Protein AF-A0A0B7C1T7-F1 (afdb_monomer_lite)

Sequence (71 aa):
CPVQWEYGRLNVGYTVVSKRKIAALINNKIVADWDDPRLFTLSGLRRRGIPAEAINKFVAKLGLTGSNMVL

Radius of gyration: 14.99 Å; chains: 1; bounding box: 48×19×32 Å

Secondary structure (DSSP, 8-state):
-PPP-----EE-TT----HHHHHHHHHTTSSSSTT-TTS-SHHHHHHTT--HHHHHHHHHHH---SS-EE-

Organism: NCBI:txid1028688

pLDDT: mean 89.34, std 4.82, range [75.0, 95.19]

Structure (mmCIF, N/CA/C/O backbone):
data_AF-A0A0B7C1T7-F1
#
_entry.id   AF-A0A0B7C1T7-F1
#
loop_
_atom_site.group_PDB
_atom_site.id
_atom_site.type_symbol
_atom_site.label_atom_id
_atom_site.label_alt_id
_atom_site.label_comp_id
_atom_site.label_asym_id
_atom_site.label_entity_id
_atom_site.label_seq_id
_atom_site.pdbx_PDB_ins_code
_atom_site.Cartn_x
_atom_site.Cartn_y
_atom_site.Cartn_z
_atom_site.occupancy
_atom_site.B_iso_or_equiv
_atom_site.auth_seq_id
_atom_site.auth_comp_id
_atom_site.auth_asym_id
_atom_site.auth_atom_id
_atom_site.pdbx_PDB_model_num
ATOM 1 N N . CYS A 1 1 ? 32.701 -6.472 0.985 1.00 77.06 1 CYS A N 1
ATOM 2 C CA . CYS A 1 1 ? 31.701 -5.468 1.407 1.00 77.06 1 CYS A CA 1
ATOM 3 C C . CYS A 1 1 ? 30.632 -5.357 0.324 1.00 77.06 1 CYS A C 1
ATOM 5 O O . CYS A 1 1 ? 31.019 -5.105 -0.812 1.00 77.06 1 CYS A O 1
ATOM 7 N N . PRO A 1 2 ? 29.347 -5.621 0.616 1.00 93.94 2 PRO A N 1
ATOM 8 C CA . PRO A 1 2 ? 28.272 -5.487 -0.368 1.00 93.94 2 PRO A CA 1
ATOM 9 C C . PRO A 1 2 ? 27.977 -4.012 -0.667 1.00 93.94 2 PRO A C 1
ATOM 11 O O . PRO A 1 2 ? 28.227 -3.144 0.168 1.00 93.94 2 PRO A O 1
ATOM 14 N N . VAL A 1 3 ? 27.431 -3.739 -1.851 1.00 94.12 3 VAL A N 1
ATOM 15 C CA . VAL A 1 3 ? 26.985 -2.394 -2.239 1.00 94.12 3 VAL A CA 1
ATOM 16 C C . VAL A 1 3 ? 25.533 -2.209 -1.790 1.00 94.12 3 VAL A C 1
ATOM 18 O O . VAL A 1 3 ? 24.672 -3.008 -2.157 1.00 94.12 3 VAL A O 1
ATOM 21 N N . GLN A 1 4 ? 25.268 -1.174 -0.989 1.00 94.44 4 GLN A N 1
ATOM 22 C CA . GLN A 1 4 ? 23.924 -0.797 -0.545 1.00 94.44 4 GLN A CA 1
ATOM 23 C C . GLN A 1 4 ? 23.311 0.199 -1.530 1.00 94.44 4 GLN A C 1
ATOM 25 O O . GLN A 1 4 ? 23.938 1.196 -1.879 1.00 94.44 4 GLN A O 1
ATOM 30 N N . TRP A 1 5 ? 22.072 -0.064 -1.939 1.00 91.88 5 TRP A N 1
ATOM 31 C CA . TRP A 1 5 ? 21.278 0.836 -2.767 1.00 91.88 5 TRP A CA 1
ATOM 32 C C . TRP A 1 5 ? 20.001 1.203 -2.026 1.00 91.88 5 TRP A C 1
ATOM 34 O O . TRP A 1 5 ? 19.326 0.336 -1.469 1.00 91.88 5 TRP A O 1
ATOM 44 N N . GLU A 1 6 ? 19.668 2.486 -2.041 1.00 92.31 6 GLU A N 1
ATOM 45 C CA . GLU A 1 6 ? 18.445 3.016 -1.452 1.00 92.31 6 GLU A CA 1
ATOM 46 C C . GLU A 1 6 ? 17.556 3.586 -2.550 1.00 92.31 6 GLU A C 1
ATOM 48 O O . GLU A 1 6 ? 18.031 4.063 -3.581 1.00 92.31 6 GLU A O 1
ATOM 53 N N . TYR A 1 7 ? 16.251 3.523 -2.328 1.00 90.62 7 TYR A N 1
ATOM 54 C CA . TYR A 1 7 ? 15.246 4.038 -3.243 1.00 90.62 7 TYR A CA 1
ATOM 55 C C . TYR A 1 7 ? 14.212 4.851 -2.469 1.00 90.62 7 TYR A C 1
ATOM 57 O O . TYR A 1 7 ? 13.985 4.637 -1.273 1.00 90.62 7 TYR A O 1
ATOM 65 N N . GLY A 1 8 ? 13.579 5.791 -3.165 1.00 90.25 8 GLY A N 1
ATOM 66 C CA . GLY A 1 8 ? 12.522 6.624 -2.620 1.00 90.25 8 GLY A CA 1
ATOM 67 C C . GLY A 1 8 ? 11.307 5.795 -2.21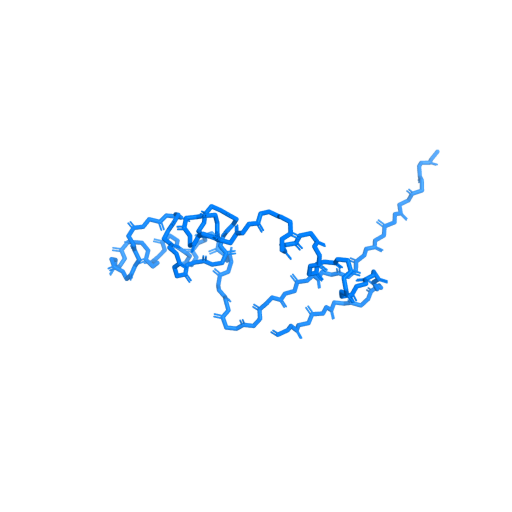9 1.00 90.25 8 GLY A C 1
ATOM 68 O O . GLY A 1 8 ? 10.863 4.905 -2.945 1.00 90.25 8 GLY A O 1
ATOM 69 N N . ARG A 1 9 ? 10.741 6.090 -1.048 1.00 89.38 9 ARG A N 1
ATOM 70 C CA . ARG A 1 9 ? 9.510 5.440 -0.591 1.00 89.38 9 ARG A CA 1
ATOM 7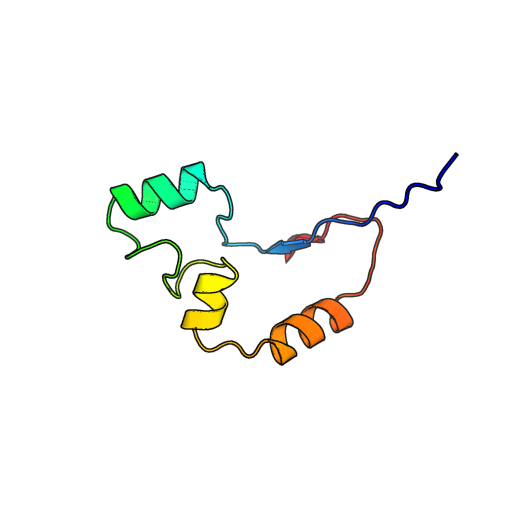1 C C . ARG A 1 9 ? 8.314 5.981 -1.366 1.00 89.38 9 ARG A C 1
ATOM 73 O O . ARG A 1 9 ? 8.196 7.189 -1.572 1.00 89.38 9 ARG A O 1
ATOM 80 N N . LEU A 1 10 ? 7.396 5.083 -1.709 1.00 87.94 10 LEU A N 1
ATOM 81 C CA . LEU A 1 10 ? 6.076 5.419 -2.228 1.00 87.94 10 LEU A CA 1
ATOM 82 C C . LEU A 1 10 ? 5.098 5.576 -1.062 1.00 87.94 10 LEU A C 1
ATOM 84 O O . LEU A 1 10 ? 4.799 4.604 -0.369 1.00 87.94 10 LEU A O 1
ATOM 88 N N . ASN A 1 11 ? 4.576 6.783 -0.873 1.00 87.12 11 ASN A N 1
ATOM 89 C CA . ASN A 1 11 ? 3.471 7.051 0.036 1.00 87.12 11 ASN A CA 1
ATOM 90 C C . ASN A 1 11 ? 2.238 7.453 -0.773 1.00 87.12 11 ASN A C 1
ATOM 92 O O . ASN A 1 11 ? 2.307 8.324 -1.633 1.00 87.12 11 ASN A O 1
ATOM 96 N N . VAL A 1 12 ? 1.102 6.830 -0.475 1.00 84.50 12 VAL A N 1
ATOM 97 C CA . VAL A 1 12 ? -0.179 7.172 -1.099 1.00 84.50 12 VAL A CA 1
ATOM 98 C C . VAL A 1 12 ? -0.965 8.056 -0.134 1.00 84.50 12 VAL A C 1
ATOM 100 O O . VAL A 1 12 ? -1.212 7.676 1.014 1.00 84.50 12 VAL A O 1
ATOM 103 N N . GLY A 1 13 ? -1.337 9.245 -0.583 1.00 83.38 13 GLY A N 1
ATOM 104 C CA . GLY A 1 13 ? -2.152 10.214 0.129 1.00 83.38 13 GLY A CA 1
ATOM 105 C C . GLY A 1 13 ? -3.550 9.683 0.412 1.00 83.38 13 GLY A C 1
ATOM 106 O O . GLY A 1 13 ? -4.016 8.723 -0.197 1.00 83.38 13 GLY A O 1
ATOM 107 N N . TYR A 1 14 ? -4.210 10.280 1.406 1.00 81.75 14 TYR A N 1
ATOM 108 C CA . TYR A 1 14 ? -5.516 9.836 1.918 1.00 81.75 14 TYR A CA 1
ATOM 109 C C . TYR A 1 14 ? -5.551 8.389 2.440 1.00 81.75 14 TYR A C 1
ATOM 111 O O . TYR A 1 14 ? -6.626 7.856 2.714 1.00 81.75 14 TYR A O 1
ATOM 119 N N . THR A 1 15 ? -4.391 7.754 2.634 1.00 86.75 15 THR A N 1
ATOM 120 C CA . THR A 1 15 ? -4.302 6.403 3.189 1.00 86.75 15 THR A CA 1
ATOM 121 C C . THR A 1 15 ? -3.666 6.399 4.569 1.00 86.75 15 THR A C 1
ATOM 123 O O . THR A 1 15 ? -2.848 7.246 4.933 1.00 86.75 15 THR A O 1
ATOM 126 N N . VAL A 1 16 ? -4.048 5.403 5.365 1.00 85.06 16 VAL A N 1
ATOM 127 C CA . VAL A 1 16 ? -3.444 5.133 6.663 1.00 85.06 16 VAL A CA 1
ATOM 128 C C . VAL A 1 16 ? -2.900 3.716 6.632 1.00 85.06 16 VAL A C 1
ATOM 130 O O . VAL A 1 16 ? -3.658 2.755 6.670 1.00 85.06 16 VAL A O 1
ATOM 133 N N . VAL A 1 17 ? -1.575 3.591 6.578 1.00 85.69 17 VAL A N 1
ATOM 134 C CA . VAL A 1 17 ? -0.878 2.291 6.504 1.00 85.69 17 VAL A CA 1
ATOM 135 C C . VAL A 1 17 ? -0.287 1.838 7.843 1.00 85.69 17 VAL A C 1
ATOM 137 O O . VAL A 1 17 ? 0.226 0.729 7.970 1.00 85.69 17 VAL A O 1
ATOM 140 N N . SER A 1 18 ? -0.347 2.680 8.880 1.00 90.12 18 SER A N 1
ATOM 141 C CA . SER A 1 18 ? 0.199 2.332 10.194 1.00 90.12 18 SER A CA 1
ATOM 142 C C . SER A 1 18 ? -0.633 1.237 10.861 1.00 90.12 18 SER A C 1
ATOM 144 O O . SER A 1 18 ? -1.812 1.443 11.149 1.00 90.12 18 SER A O 1
ATOM 146 N N . LYS A 1 19 ? 0.010 0.112 11.204 1.00 89.88 19 LYS A N 1
ATOM 147 C CA . LYS A 1 19 ? -0.621 -1.032 11.885 1.00 89.88 19 LYS A CA 1
ATOM 148 C C . LYS A 1 19 ? -1.415 -0.613 13.129 1.00 89.88 19 LYS A C 1
ATOM 150 O O . LYS A 1 19 ? -2.539 -1.055 13.324 1.00 89.88 19 LYS A O 1
ATOM 155 N N . ARG A 1 20 ? -0.869 0.286 13.953 1.00 92.81 20 ARG A N 1
ATOM 156 C CA . ARG A 1 20 ? -1.554 0.763 15.169 1.00 92.81 20 ARG A CA 1
ATOM 157 C C . ARG A 1 20 ? -2.839 1.528 14.845 1.00 92.81 20 ARG A C 1
ATOM 159 O O . ARG A 1 20 ? -3.845 1.342 15.518 1.00 92.81 20 ARG A O 1
ATOM 166 N N . LYS A 1 21 ? -2.809 2.364 13.803 1.00 91.00 21 LYS A N 1
ATOM 167 C CA . LYS A 1 21 ? -3.972 3.152 13.382 1.00 91.00 21 LYS A CA 1
ATOM 168 C C . LYS A 1 21 ? -5.043 2.271 12.738 1.00 91.00 21 LYS A C 1
ATOM 170 O O . LYS A 1 21 ? -6.210 2.434 13.064 1.00 91.00 21 LYS A O 1
ATOM 175 N N . ILE A 1 22 ? -4.659 1.309 11.897 1.00 91.75 22 ILE A N 1
ATOM 176 C CA . ILE A 1 22 ? -5.611 0.353 11.308 1.00 91.75 22 ILE A CA 1
ATOM 177 C C . ILE A 1 22 ? -6.269 -0.496 12.404 1.00 91.75 22 ILE A C 1
ATOM 179 O O . ILE A 1 22 ? -7.487 -0.630 12.412 1.00 91.75 22 ILE A O 1
ATOM 183 N N . ALA A 1 23 ? -5.499 -0.983 13.383 1.00 92.12 23 ALA A N 1
ATOM 184 C CA . ALA A 1 23 ? -6.057 -1.713 14.521 1.00 92.12 23 ALA A CA 1
ATOM 185 C C . ALA A 1 23 ? -7.084 -0.872 15.301 1.00 92.12 23 ALA A C 1
ATOM 187 O O . ALA A 1 23 ? -8.136 -1.380 15.674 1.00 92.12 23 ALA A O 1
ATOM 188 N N . ALA A 1 24 ? -6.824 0.426 15.492 1.00 93.44 24 ALA A N 1
ATOM 189 C CA . ALA A 1 24 ? -7.796 1.328 16.105 1.00 93.44 24 ALA A CA 1
ATOM 190 C C . ALA A 1 24 ? -9.078 1.481 15.260 1.00 93.44 24 ALA A C 1
ATOM 192 O O . ALA A 1 24 ? -10.167 1.519 15.822 1.00 93.44 24 ALA A O 1
ATOM 193 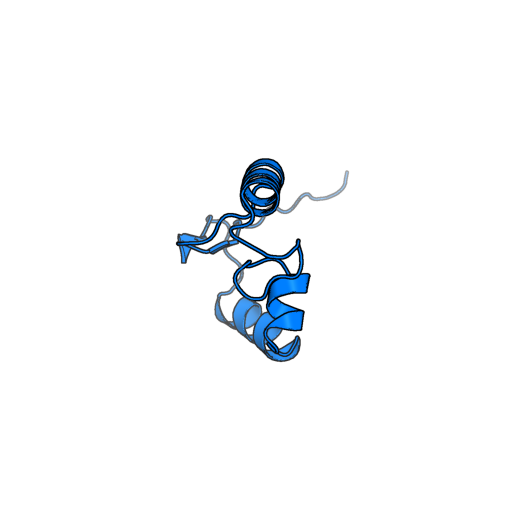N N . LEU A 1 25 ? -8.978 1.523 13.925 1.00 92.38 25 LEU A N 1
ATOM 194 C CA . LEU A 1 25 ? -10.147 1.578 13.032 1.00 92.38 25 LEU A CA 1
ATOM 195 C C . LEU A 1 25 ? -10.998 0.300 13.100 1.00 92.38 25 LEU A C 1
ATOM 197 O O . LEU A 1 25 ? -12.226 0.395 13.099 1.00 92.38 25 LEU A O 1
ATOM 201 N N . ILE A 1 26 ? -10.353 -0.869 13.191 1.00 92.38 26 ILE A N 1
ATOM 202 C CA . ILE A 1 26 ? -11.026 -2.169 13.358 1.00 92.38 2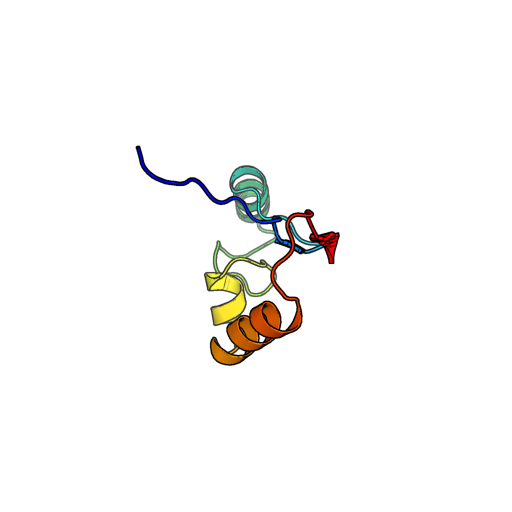6 ILE A CA 1
ATOM 203 C C . ILE A 1 26 ? -11.717 -2.226 14.727 1.00 92.38 26 ILE A C 1
ATOM 205 O O . ILE A 1 26 ? -12.901 -2.542 14.811 1.00 92.38 26 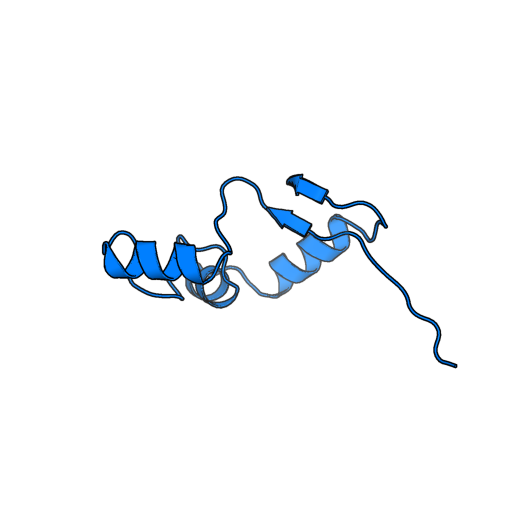ILE A O 1
ATOM 209 N N . ASN A 1 27 ? -11.018 -1.834 15.799 1.00 94.44 27 ASN A N 1
ATOM 210 C CA . ASN A 1 27 ? -11.580 -1.805 17.155 1.00 94.44 27 ASN A CA 1
ATOM 211 C C . ASN A 1 27 ? -12.797 -0.873 17.263 1.00 94.44 27 ASN A C 1
ATOM 213 O O . ASN A 1 27 ? -13.773 -1.204 17.932 1.00 94.44 27 ASN A O 1
ATOM 217 N N . ASN A 1 28 ? -12.763 0.264 16.564 1.00 94.50 28 ASN A N 1
ATOM 218 C CA . ASN A 1 28 ? -13.879 1.208 16.485 1.00 94.50 28 ASN A CA 1
ATOM 219 C C . ASN A 1 28 ? -14.973 0.787 15.483 1.00 94.50 28 ASN A C 1
ATOM 221 O O . ASN A 1 28 ? -15.909 1.550 15.260 1.00 94.50 28 ASN A O 1
ATOM 225 N N . LYS A 1 29 ? -14.870 -0.403 14.868 1.00 91.38 29 LYS A N 1
ATOM 226 C CA . LYS A 1 29 ? -15.823 -0.959 13.888 1.00 91.38 29 LYS A CA 1
ATOM 227 C C . LYS A 1 29 ? -16.086 -0.059 12.669 1.00 91.38 29 LYS A C 1
ATOM 229 O O . LYS A 1 29 ? -17.149 -0.128 12.060 1.00 91.38 29 LYS A O 1
ATOM 234 N N . ILE A 1 30 ? -15.118 0.782 12.297 1.00 91.50 30 ILE A N 1
ATOM 235 C CA . ILE A 1 30 ? -15.199 1.648 11.102 1.00 91.50 30 ILE A CA 1
ATOM 236 C C . ILE A 1 30 ? -14.905 0.836 9.828 1.00 91.50 30 ILE A C 1
ATOM 238 O O . ILE A 1 30 ? -15.445 1.115 8.752 1.00 91.50 30 ILE A O 1
ATOM 242 N N . VAL A 1 31 ? -14.047 -0.174 9.963 1.00 90.94 31 VAL A N 1
ATOM 243 C CA . VAL A 1 31 ? -13.678 -1.149 8.929 1.00 90.94 31 VAL A CA 1
ATOM 244 C C . VAL A 1 31 ? -13.906 -2.557 9.469 1.00 90.94 31 VAL A C 1
ATOM 246 O O . VAL A 1 31 ? -13.803 -2.772 10.678 1.00 90.94 31 VAL A O 1
ATOM 249 N N . ALA A 1 32 ? -14.240 -3.498 8.587 1.00 89.69 32 ALA A N 1
ATOM 250 C CA . ALA A 1 32 ? -14.595 -4.857 8.985 1.00 89.69 32 ALA A CA 1
ATOM 251 C C . ALA A 1 32 ? -13.388 -5.644 9.517 1.00 89.69 32 ALA A C 1
ATOM 253 O O . ALA A 1 32 ? -13.473 -6.261 10.575 1.00 89.69 32 ALA A O 1
ATOM 254 N N . ASP A 1 33 ? -12.273 -5.612 8.787 1.00 90.12 33 ASP A N 1
ATOM 255 C CA . ASP A 1 33 ? -11.043 -6.331 9.119 1.00 90.12 33 ASP A CA 1
ATOM 256 C C . ASP A 1 33 ? -9.851 -5.747 8.327 1.00 90.12 33 ASP A C 1
ATOM 258 O O . ASP A 1 33 ? -9.983 -4.770 7.586 1.00 90.12 33 ASP A O 1
ATOM 262 N N . TRP A 1 34 ? -8.668 -6.345 8.453 1.00 88.62 34 TRP A N 1
ATOM 263 C CA . TRP A 1 34 ? -7.436 -5.983 7.742 1.00 88.62 34 TRP A CA 1
ATOM 264 C C . TRP A 1 34 ? -7.513 -6.083 6.217 1.00 88.62 34 TRP A C 1
ATOM 266 O O . TRP A 1 34 ? -6.692 -5.482 5.514 1.00 88.62 34 TRP A O 1
ATOM 276 N N . ASP A 1 35 ? -8.458 -6.866 5.709 1.00 89.75 35 ASP A N 1
ATOM 277 C CA . ASP A 1 35 ? -8.700 -7.073 4.287 1.00 89.75 35 ASP A CA 1
ATOM 278 C C . ASP A 1 35 ? -9.894 -6.263 3.758 1.00 89.75 35 ASP A C 1
ATOM 280 O O . ASP A 1 35 ? -10.331 -6.482 2.628 1.00 89.75 35 ASP A O 1
ATOM 284 N N . ASP A 1 36 ? -10.408 -5.316 4.548 1.00 91.88 36 ASP A N 1
ATOM 285 C CA . ASP A 1 36 ? -11.490 -4.436 4.125 1.00 91.88 36 ASP A CA 1
ATOM 286 C C . ASP A 1 36 ? -11.088 -3.668 2.843 1.00 91.88 36 ASP A C 1
ATOM 288 O O . ASP A 1 36 ? -10.015 -3.051 2.811 1.00 91.88 36 ASP A O 1
ATOM 292 N N . PRO A 1 37 ? -11.924 -3.654 1.783 1.00 91.06 37 PRO A N 1
ATOM 293 C CA . PRO A 1 37 ? -11.631 -2.965 0.521 1.00 91.06 37 PRO A CA 1
ATOM 294 C C . PRO A 1 37 ? -11.353 -1.458 0.643 1.00 91.06 37 PRO A C 1
ATOM 296 O O . PRO A 1 37 ? -10.835 -0.851 -0.297 1.00 91.06 37 PRO A O 1
ATOM 299 N N . ARG A 1 38 ? -11.722 -0.831 1.769 1.00 89.50 38 ARG A N 1
ATOM 300 C CA . ARG A 1 38 ? -11.445 0.583 2.071 1.00 89.50 38 ARG A CA 1
ATOM 301 C C . ARG A 1 38 ? -9.995 0.814 2.494 1.00 89.50 38 ARG A C 1
ATOM 303 O O . ARG A 1 38 ? -9.501 1.935 2.389 1.00 89.50 38 ARG A O 1
ATOM 310 N N . LEU A 1 39 ? -9.314 -0.224 2.978 1.00 90.50 39 LEU A N 1
ATOM 311 C CA . LEU A 1 39 ? -7.912 -0.153 3.360 1.00 90.50 39 LEU A CA 1
ATOM 312 C C . LEU A 1 39 ? -7.011 -0.331 2.135 1.00 90.50 39 LEU A C 1
ATOM 314 O O . LEU A 1 39 ? -7.207 -1.211 1.302 1.00 90.50 39 LEU A O 1
ATOM 318 N N . PHE A 1 40 ? -5.944 0.464 2.076 1.00 90.94 40 PHE A N 1
ATOM 319 C CA . PHE A 1 40 ? -4.884 0.338 1.070 1.00 90.94 40 PHE A CA 1
ATOM 320 C C . PHE A 1 40 ? -3.821 -0.706 1.463 1.00 90.94 40 PHE A C 1
ATOM 322 O O . PHE A 1 40 ? -2.642 -0.578 1.140 1.00 90.94 40 PHE A O 1
ATOM 329 N N . THR A 1 41 ? -4.226 -1.756 2.183 1.00 90.88 41 THR A N 1
ATOM 330 C CA . THR A 1 41 ? -3.385 -2.939 2.404 1.00 90.88 41 THR A CA 1
ATOM 331 C C . THR A 1 41 ? -3.379 -3.791 1.136 1.00 90.88 41 THR A C 1
ATOM 333 O O . THR A 1 41 ? -4.350 -3.792 0.385 1.00 90.88 41 THR A O 1
ATOM 336 N N . LEU A 1 42 ? -2.319 -4.565 0.883 1.00 89.94 42 LEU A N 1
ATOM 337 C CA . LEU A 1 42 ? -2.296 -5.464 -0.283 1.00 89.94 42 LEU A CA 1
ATOM 338 C C . LEU A 1 42 ? -3.476 -6.453 -0.268 1.00 89.94 42 LEU A C 1
ATOM 340 O O . LEU A 1 42 ? -4.081 -6.704 -1.308 1.00 89.94 42 LEU A O 1
ATOM 344 N N . SER A 1 43 ? -3.851 -6.957 0.912 1.00 90.75 43 SER A N 1
ATOM 345 C CA . SER A 1 43 ? -5.032 -7.810 1.086 1.00 90.75 43 SER A CA 1
ATOM 346 C C . SER A 1 43 ? -6.338 -7.071 0.783 1.00 90.75 43 SER A C 1
ATOM 348 O O . SER A 1 43 ? -7.180 -7.622 0.078 1.00 90.75 43 SER A O 1
ATOM 350 N N . GLY A 1 44 ? -6.483 -5.823 1.245 1.00 91.31 44 GLY A N 1
ATOM 351 C CA . GLY A 1 44 ? -7.645 -4.976 0.963 1.00 91.31 44 GLY A CA 1
ATOM 352 C C . GLY A 1 44 ? -7.774 -4.635 -0.519 1.00 91.31 44 GLY A C 1
ATOM 353 O O . GLY A 1 44 ? -8.842 -4.799 -1.101 1.00 91.31 44 GLY A O 1
ATOM 354 N N . LEU A 1 45 ? -6.669 -4.280 -1.182 1.00 92.25 45 LEU A N 1
ATOM 355 C CA . LEU A 1 45 ? -6.637 -4.036 -2.629 1.00 92.25 45 LEU A CA 1
ATOM 356 C C . LEU A 1 45 ? -6.986 -5.299 -3.428 1.00 92.25 45 LEU A C 1
ATOM 358 O O . LEU A 1 45 ? -7.724 -5.221 -4.412 1.00 92.25 45 LEU A O 1
ATOM 362 N N . ARG A 1 46 ? -6.527 -6.472 -2.974 1.00 93.06 46 ARG A N 1
ATOM 363 C CA . ARG A 1 46 ? -6.912 -7.755 -3.573 1.00 93.06 46 ARG A CA 1
ATOM 364 C C . ARG A 1 46 ? -8.405 -8.029 -3.392 1.00 93.06 46 ARG A C 1
ATOM 366 O O . ARG A 1 46 ? -9.066 -8.390 -4.360 1.00 93.06 46 ARG A O 1
ATOM 373 N N . ARG A 1 47 ? -8.954 -7.823 -2.187 1.00 93.75 47 ARG A N 1
ATOM 374 C CA . ARG A 1 47 ? -10.391 -7.999 -1.899 1.00 93.75 47 ARG A CA 1
ATOM 375 C C . ARG A 1 47 ? -11.263 -6.993 -2.653 1.00 93.75 47 ARG A C 1
ATOM 377 O O . ARG A 1 47 ? -12.371 -7.330 -3.053 1.00 93.75 47 ARG A O 1
ATOM 384 N N . ARG A 1 48 ? -10.740 -5.791 -2.911 1.00 93.75 48 ARG A N 1
ATOM 385 C CA . ARG A 1 48 ? -11.353 -4.761 -3.764 1.00 93.75 48 ARG A CA 1
ATOM 386 C C . ARG A 1 48 ? -11.442 -5.176 -5.240 1.00 93.75 48 ARG A C 1
ATOM 388 O O . ARG A 1 48 ? -12.171 -4.539 -5.992 1.00 93.75 48 ARG A O 1
ATOM 395 N N . GLY A 1 49 ? -10.726 -6.224 -5.655 1.00 93.88 49 GLY A N 1
ATOM 396 C CA . GLY A 1 49 ? -10.723 -6.719 -7.032 1.00 93.88 49 GLY A CA 1
ATOM 397 C C . GLY A 1 49 ? -9.678 -6.055 -7.929 1.00 93.88 49 GLY A C 1
ATOM 398 O O . GLY A 1 49 ? -9.786 -6.136 -9.149 1.00 93.88 49 GLY A O 1
ATOM 399 N N . ILE A 1 50 ? -8.666 -5.393 -7.355 1.00 93.31 50 ILE A N 1
ATOM 400 C CA . ILE A 1 50 ? -7.571 -4.826 -8.147 1.00 93.31 50 ILE A CA 1
ATOM 401 C C . ILE A 1 50 ? -6.663 -5.975 -8.609 1.00 93.31 50 ILE A C 1
ATOM 403 O O . ILE A 1 50 ? -6.111 -6.690 -7.766 1.00 93.31 50 ILE A O 1
ATOM 407 N N . PRO A 1 51 ? -6.476 -6.168 -9.927 1.00 94.69 51 PRO A N 1
ATOM 408 C CA . PRO A 1 51 ? -5.608 -7.222 -10.424 1.00 94.69 51 PRO A CA 1
ATOM 409 C C . PRO A 1 51 ? -4.149 -6.902 -10.087 1.00 94.69 51 PRO A C 1
ATOM 411 O O . PRO A 1 51 ? -3.713 -5.751 -10.166 1.00 94.69 51 PRO A O 1
ATOM 414 N N . ALA A 1 52 ? -3.367 -7.936 -9.771 1.00 93.44 52 ALA A N 1
ATOM 415 C CA . ALA A 1 52 ? -1.943 -7.787 -9.457 1.00 93.44 52 ALA A CA 1
ATOM 416 C C . ALA A 1 52 ? -1.169 -7.092 -10.592 1.00 93.44 52 ALA A C 1
ATOM 418 O O . ALA A 1 52 ? -0.273 -6.286 -10.348 1.00 93.44 52 ALA A O 1
ATOM 419 N N . GLU A 1 53 ? -1.572 -7.337 -11.841 1.00 95.19 53 GLU A N 1
ATOM 420 C CA . GLU A 1 53 ? -0.980 -6.700 -13.014 1.00 95.19 53 GLU A CA 1
ATOM 421 C C . GLU A 1 53 ? -1.157 -5.173 -13.014 1.00 95.19 53 GLU A C 1
ATOM 423 O O . GLU A 1 53 ? -0.242 -4.453 -13.411 1.00 95.19 53 GLU A O 1
ATOM 428 N N . ALA A 1 54 ? -2.289 -4.652 -12.525 1.00 94.19 54 ALA A N 1
ATOM 429 C CA . ALA A 1 54 ? -2.504 -3.208 -12.438 1.00 94.19 54 ALA A CA 1
ATOM 430 C C . ALA A 1 54 ? -1.561 -2.555 -11.418 1.00 94.19 54 ALA A C 1
ATOM 432 O O . ALA A 1 54 ? -1.029 -1.481 -11.689 1.00 94.19 54 ALA A O 1
ATOM 433 N N . ILE A 1 55 ? -1.300 -3.221 -10.288 1.00 92.19 55 ILE A N 1
ATOM 434 C CA . ILE A 1 55 ? -0.352 -2.744 -9.269 1.00 92.19 55 ILE A CA 1
ATOM 435 C C . ILE A 1 55 ? 1.069 -2.717 -9.845 1.00 92.19 55 ILE A C 1
ATOM 437 O O . ILE A 1 55 ? 1.769 -1.714 -9.721 1.00 92.19 55 ILE A O 1
ATOM 441 N N . ASN A 1 56 ? 1.474 -3.774 -10.550 1.00 92.75 56 ASN A N 1
ATOM 442 C CA . ASN A 1 56 ? 2.796 -3.839 -11.176 1.00 92.75 56 ASN A CA 1
ATOM 443 C C . ASN A 1 56 ? 2.965 -2.768 -12.262 1.00 92.75 56 ASN A C 1
ATOM 445 O O . ASN A 1 56 ? 3.976 -2.069 -12.291 1.00 92.75 56 ASN A O 1
ATOM 449 N N . LYS A 1 57 ? 1.954 -2.586 -13.124 1.00 94.38 57 LYS A N 1
ATOM 450 C CA . LYS A 1 57 ? 1.948 -1.525 -14.144 1.00 94.38 57 LYS A CA 1
ATOM 451 C C . LYS A 1 57 ? 1.984 -0.130 -13.524 1.00 94.38 57 LYS A C 1
ATOM 453 O O . LYS A 1 57 ? 2.613 0.759 -14.089 1.00 94.38 57 LYS A O 1
ATOM 458 N N . PHE A 1 58 ? 1.332 0.073 -12.381 1.00 90.19 58 PHE A N 1
ATOM 459 C CA . PHE A 1 58 ? 1.364 1.338 -11.652 1.00 90.19 58 PHE A CA 1
ATOM 460 C C . PHE A 1 58 ? 2.775 1.665 -11.150 1.00 90.19 58 PHE A C 1
ATOM 462 O O . PHE A 1 58 ? 3.288 2.737 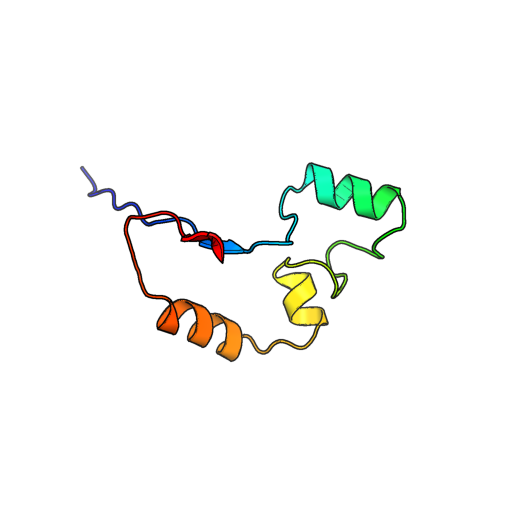-11.457 1.00 90.19 58 PHE A O 1
ATOM 469 N N . VAL A 1 59 ? 3.441 0.720 -10.479 1.00 89.81 59 VAL A N 1
ATOM 470 C CA . VAL A 1 59 ? 4.829 0.899 -10.013 1.00 89.81 59 VAL A CA 1
ATOM 471 C C . VAL A 1 59 ? 5.789 1.110 -11.189 1.00 89.81 59 VAL A C 1
ATOM 473 O O . VAL A 1 59 ? 6.633 2.001 -11.136 1.00 89.81 59 VAL A O 1
ATOM 476 N N . ALA A 1 60 ? 5.621 0.360 -12.283 1.00 90.75 60 ALA A N 1
ATOM 477 C CA . ALA A 1 60 ? 6.443 0.517 -13.482 1.00 90.75 60 ALA A CA 1
ATOM 478 C C . ALA A 1 60 ? 6.292 1.902 -14.136 1.00 90.75 60 ALA A C 1
ATOM 480 O O . ALA A 1 60 ? 7.272 2.455 -14.625 1.00 90.75 60 ALA A O 1
ATOM 481 N N . LYS A 1 61 ? 5.080 2.476 -14.133 1.00 89.38 61 LYS A N 1
ATOM 482 C CA . LYS A 1 61 ? 4.815 3.815 -14.686 1.00 89.38 61 LYS A CA 1
ATOM 483 C C . LYS A 1 61 ? 5.352 4.950 -13.821 1.00 89.38 61 LYS A C 1
ATOM 485 O O . LYS A 1 61 ? 5.738 5.975 -14.366 1.00 89.38 61 LYS A O 1
ATOM 490 N N . LEU A 1 62 ? 5.340 4.789 -12.500 1.00 86.50 62 LEU A N 1
ATOM 491 C CA . LEU A 1 62 ? 5.843 5.803 -11.572 1.00 86.50 62 LEU A CA 1
ATOM 492 C C . LEU A 1 62 ? 7.362 5.991 -11.668 1.00 86.50 62 LEU A C 1
ATOM 494 O O . LEU A 1 62 ? 7.854 7.097 -11.465 1.00 86.50 62 LEU A O 1
ATOM 498 N N . GLY A 1 63 ? 8.084 4.923 -12.012 1.00 82.56 63 GLY A N 1
ATOM 499 C CA . GLY A 1 63 ? 9.537 4.943 -12.131 1.00 82.56 63 GLY A CA 1
ATOM 500 C C . GLY A 1 63 ? 10.258 4.833 -10.785 1.00 82.56 63 GLY A C 1
ATOM 501 O O . GLY A 1 63 ? 9.665 4.923 -9.709 1.00 82.56 63 GLY A O 1
ATOM 502 N N . LEU A 1 64 ? 11.565 4.584 -10.861 1.00 81.56 64 LEU A N 1
ATOM 503 C CA . LEU A 1 64 ? 12.451 4.496 -9.703 1.00 81.56 64 LEU A CA 1
ATOM 504 C C . LEU A 1 64 ? 13.182 5.827 -9.534 1.00 81.56 64 LEU A C 1
ATOM 506 O O . LEU A 1 64 ? 13.921 6.250 -10.421 1.00 81.56 64 LEU A O 1
ATOM 510 N N . THR A 1 65 ? 13.011 6.448 -8.371 1.00 80.75 65 THR A N 1
ATOM 511 C CA . THR A 1 65 ? 13.654 7.720 -8.026 1.00 80.75 65 THR A CA 1
ATOM 512 C C . THR A 1 65 ? 14.250 7.611 -6.626 1.00 80.75 65 THR A C 1
ATOM 514 O O . THR A 1 65 ? 13.727 6.887 -5.781 1.00 80.75 65 THR A O 1
ATOM 517 N N . GLY A 1 66 ? 15.338 8.334 -6.346 1.00 79.25 66 GLY A N 1
ATOM 518 C CA . GLY A 1 66 ? 15.906 8.418 -4.990 1.00 79.25 66 GLY A CA 1
ATOM 519 C C . GLY A 1 66 ? 15.057 9.247 -4.015 1.00 79.25 66 GLY A C 1
ATOM 520 O O . GLY A 1 66 ? 15.265 9.199 -2.807 1.00 79.25 66 GLY A O 1
ATOM 521 N N . SER A 1 67 ? 14.091 10.011 -4.526 1.00 83.12 67 SER A N 1
ATOM 522 C CA . SER A 1 67 ? 13.239 10.905 -3.742 1.00 83.12 67 SER A CA 1
ATOM 523 C C . SER A 1 67 ? 11.961 10.210 -3.286 1.00 83.12 67 SER A C 1
ATOM 525 O O . SER A 1 67 ? 11.328 9.489 -4.055 1.00 83.12 67 SER A O 1
ATOM 527 N N . ASN A 1 68 ? 11.544 10.471 -2.045 1.00 80.62 68 ASN A N 1
ATOM 528 C CA . ASN A 1 68 ? 10.239 10.026 -1.563 1.00 80.62 68 ASN A CA 1
ATOM 529 C C . ASN A 1 68 ? 9.124 10.674 -2.382 1.00 80.62 68 ASN A C 1
ATOM 531 O O . ASN A 1 68 ? 9.121 11.888 -2.586 1.00 80.62 68 ASN A O 1
ATOM 535 N N . MET A 1 69 ? 8.157 9.863 -2.789 1.00 78.50 69 MET A N 1
ATOM 536 C CA . MET A 1 69 ? 7.026 10.307 -3.583 1.00 78.50 69 MET A CA 1
ATOM 537 C C . MET A 1 69 ? 5.748 10.210 -2.761 1.00 78.50 69 MET A C 1
ATOM 539 O O . MET A 1 69 ? 5.494 9.196 -2.105 1.00 78.50 69 MET A O 1
ATOM 543 N N . VAL A 1 70 ? 4.955 11.277 -2.799 1.00 78.44 70 VAL A N 1
ATOM 544 C CA . VAL A 1 70 ? 3.625 11.342 -2.195 1.00 78.44 70 VAL A CA 1
ATOM 545 C C . VAL A 1 70 ? 2.633 11.550 -3.331 1.00 78.44 70 VAL A C 1
ATOM 547 O O . VAL A 1 70 ? 2.736 12.549 -4.041 1.00 78.44 70 VAL A O 1
ATOM 550 N N . LEU A 1 71 ? 1.740 10.581 -3.527 1.00 75.00 71 LEU A N 1
ATOM 551 C CA . LEU A 1 71 ? 0.647 10.646 -4.505 1.00 75.00 71 LEU A CA 1
ATOM 552 C C . LEU A 1 71 ? -0.667 11.072 -3.864 1.00 75.00 71 LEU A C 1
ATOM 554 O O . LEU A 1 71 ? -0.825 10.793 -2.659 1.00 75.00 71 LEU A O 1
#

InterPro domains:
  IPR020058 Glutamyl/glutaminyl-tRNA synthetase, class Ib, catalytic domain [PF00749] (2-67)
  IPR020061 Glutamine-tRNA ligase, alpha-bundle domain superfamily [G3DSA:1.10.1160.10] (9-71)
  IPR050132 Glutamine/Glutamate--tRNA Ligase [PTHR43097] (2-69)

Foldseek 3Di:
DDDDDAWAAEAEPPADPDPVVVVVCCVVVVAVDPLPCVHPDPSNVVVVVPDPVNVVVVDVVVDIHRHHDYD